Protein AF-A0A6I3UT05-F1 (afdb_monomer_lite)

InterPro domains:
  IPR044024 Atypical Rib domain [PF18938] (47-119)

Sequence (121 aa):
MNNVNNQPATEVPSSGITVKLNAKDNAGNWTSASNKKEVTVKIVSAKPTYPDKILVKNPDNIKDTEKNAIIEKLKEANKNHPTGAPTFAKGEGEHANDIVATYSDGTTYYVPLNDVTKYAR

Organism: Streptococcus pneumoniae (NCBI:txid1313)

Secondary structure (DSSP, 8-state):
----SSPPPSS--TT-EEEEE--B-TTSPBPPGGG-EEEEE---PPPPPP-SPEE-S-TTS--HHHHHHHHHHHHHHTTT-TT-PPEEEE--GGGTTEEEEE-TTS-EEEEEHHHHEE---

Radius of gyration: 21.92 Å; chains: 1; bounding box: 58×28×62 Å

Foldseek 3Di:
DPPDDPDPDPDAALQADKDWDWDADPVRDTDDPVPIDIDGDHDDFDDQDAAAAAEAADLVDGDPVNVVVRQVRSQVSQCVRVQHGWHWDQDDDVLNQWIWTADPSRDIDTHGSVNRHDYDD

Structure (mmCIF, N/CA/C/O backbone):
data_AF-A0A6I3UT05-F1
#
_entry.id   AF-A0A6I3UT05-F1
#
loop_
_atom_site.group_PDB
_atom_site.id
_atom_site.type_symbol
_atom_site.label_atom_id
_atom_site.label_alt_id
_atom_site.label_comp_id
_atom_site.label_asym_id
_atom_site.label_entity_id
_atom_site.label_seq_id
_atom_site.pdbx_PDB_ins_code
_atom_site.Cartn_x
_atom_site.Cartn_y
_atom_site.Cartn_z
_atom_site.occupancy
_atom_site.B_iso_or_equiv
_atom_site.auth_seq_id
_atom_site.auth_comp_id
_atom_site.auth_asym_id
_atom_site.auth_atom_id
_atom_site.pdbx_PDB_model_num
ATOM 1 N N . MET A 1 1 ? 22.947 1.878 -10.413 1.00 43.41 1 MET A N 1
ATOM 2 C CA . MET A 1 1 ? 23.730 0.996 -9.525 1.00 43.41 1 MET A CA 1
ATOM 3 C C . MET A 1 1 ? 25.016 0.659 -10.255 1.00 43.41 1 MET A C 1
ATOM 5 O O . MET A 1 1 ? 24.949 0.054 -11.317 1.00 43.41 1 MET A O 1
ATOM 9 N N . ASN A 1 2 ? 26.154 1.159 -9.769 1.00 41.00 2 ASN A N 1
ATOM 10 C CA . ASN A 1 2 ? 27.456 0.796 -10.322 1.00 41.00 2 ASN A CA 1
ATOM 11 C C . ASN A 1 2 ? 27.754 -0.641 -9.896 1.00 41.00 2 ASN A C 1
ATOM 13 O O . ASN A 1 2 ? 27.709 -0.945 -8.708 1.00 41.00 2 ASN A O 1
ATOM 17 N N . ASN A 1 3 ? 28.003 -1.507 -10.874 1.00 43.66 3 ASN A N 1
ATOM 18 C CA . ASN A 1 3 ? 28.339 -2.909 -10.676 1.00 43.66 3 ASN A CA 1
ATOM 19 C C . ASN A 1 3 ? 29.763 -3.005 -10.098 1.00 43.66 3 ASN A C 1
ATOM 21 O O . ASN A 1 3 ? 30.736 -3.130 -10.837 1.00 43.66 3 ASN A O 1
ATOM 25 N N . VAL A 1 4 ? 29.899 -2.826 -8.784 1.00 53.28 4 VAL A N 1
ATOM 26 C CA . VAL A 1 4 ? 31.145 -3.069 -8.053 1.00 53.28 4 VAL A CA 1
ATOM 27 C C . VAL A 1 4 ? 31.169 -4.541 -7.649 1.00 53.28 4 VAL A C 1
ATOM 29 O O . VAL A 1 4 ? 30.375 -4.968 -6.820 1.00 53.28 4 VAL A O 1
ATOM 32 N N . ASN A 1 5 ? 32.099 -5.285 -8.252 1.00 54.69 5 ASN A N 1
ATOM 33 C CA . ASN A 1 5 ? 32.333 -6.732 -8.159 1.00 54.69 5 ASN A CA 1
ATOM 34 C C . ASN A 1 5 ? 31.404 -7.567 -9.046 1.00 54.69 5 ASN A C 1
ATOM 36 O O . ASN A 1 5 ? 30.194 -7.504 -8.915 1.00 54.69 5 ASN A O 1
ATOM 40 N N . ASN A 1 6 ? 31.998 -8.403 -9.904 1.00 59.47 6 ASN A N 1
ATOM 41 C CA . ASN A 1 6 ? 31.397 -9.415 -10.792 1.00 59.47 6 ASN A CA 1
ATOM 42 C C . ASN A 1 6 ? 30.513 -10.485 -10.084 1.00 59.47 6 ASN A C 1
ATOM 44 O O . ASN A 1 6 ? 30.414 -11.622 -10.541 1.00 59.47 6 ASN A O 1
ATOM 48 N N . GLN A 1 7 ? 29.899 -10.164 -8.949 1.00 63.69 7 GLN A N 1
ATOM 49 C CA . GLN A 1 7 ? 28.859 -10.956 -8.315 1.00 63.69 7 GLN A CA 1
ATOM 50 C C . GLN A 1 7 ? 27.571 -10.863 -9.149 1.00 63.69 7 GLN A C 1
ATOM 52 O O . GLN A 1 7 ? 27.207 -9.771 -9.594 1.00 63.69 7 GLN A O 1
ATOM 57 N N . PRO A 1 8 ? 26.872 -11.985 -9.383 1.00 67.38 8 PRO A N 1
ATOM 58 C CA . PRO A 1 8 ? 25.556 -11.941 -9.999 1.00 67.38 8 PRO A CA 1
ATOM 59 C C . PRO A 1 8 ? 24.616 -11.107 -9.125 1.00 67.38 8 PRO A C 1
ATOM 61 O O . PRO A 1 8 ? 24.604 -11.252 -7.902 1.00 67.38 8 PRO A O 1
ATOM 64 N N . ALA A 1 9 ? 23.828 -10.232 -9.751 1.00 66.00 9 ALA A N 1
ATOM 65 C CA . ALA A 1 9 ? 22.779 -9.509 -9.047 1.00 66.00 9 ALA A CA 1
ATOM 66 C C . ALA A 1 9 ? 21.806 -10.522 -8.426 1.00 66.00 9 ALA A C 1
ATOM 68 O O . ALA A 1 9 ? 21.272 -11.383 -9.124 1.00 66.00 9 ALA A O 1
ATOM 69 N N . THR A 1 10 ? 21.594 -10.427 -7.117 1.00 68.88 10 THR A N 1
ATOM 70 C CA . THR A 1 10 ? 20.681 -11.310 -6.376 1.00 68.88 10 THR A CA 1
ATOM 71 C C . THR A 1 10 ? 19.236 -10.820 -6.411 1.00 68.88 10 THR A C 1
ATOM 73 O O . THR A 1 10 ? 18.331 -11.558 -6.038 1.00 68.88 10 THR A O 1
ATOM 76 N N . GLU A 1 11 ? 19.011 -9.586 -6.870 1.00 71.25 11 GLU A N 1
ATOM 77 C CA . GLU A 1 11 ? 17.711 -8.921 -6.887 1.00 71.25 11 GLU A CA 1
ATOM 78 C C . GLU A 1 11 ? 17.548 -8.073 -8.154 1.00 71.25 11 GLU A C 1
ATOM 80 O O . GLU A 1 11 ? 18.519 -7.580 -8.738 1.00 71.25 11 GLU A O 1
ATOM 85 N N . VAL A 1 12 ? 16.298 -7.879 -8.575 1.00 74.19 12 VAL A N 1
ATOM 86 C CA . VAL A 1 12 ? 15.954 -6.941 -9.648 1.00 74.19 12 VAL A CA 1
ATOM 87 C C . VAL A 1 12 ? 15.877 -5.525 -9.061 1.00 74.19 12 VAL A C 1
ATOM 89 O O . VAL A 1 12 ? 15.186 -5.339 -8.059 1.00 74.19 12 VAL A O 1
ATOM 92 N N . PRO A 1 13 ? 16.528 -4.507 -9.662 1.00 78.00 13 PRO A N 1
ATOM 93 C CA . PRO A 1 13 ? 16.450 -3.136 -9.162 1.00 78.00 13 PRO A CA 1
ATOM 94 C C . PRO A 1 13 ? 15.006 -2.627 -9.094 1.00 78.00 13 PRO A C 1
ATOM 96 O O . PRO A 1 13 ? 14.224 -2.850 -10.019 1.00 78.00 13 PRO A O 1
ATOM 99 N N . SER A 1 14 ? 14.672 -1.844 -8.065 1.00 74.69 14 SER A N 1
ATOM 100 C CA . SER A 1 14 ? 13.345 -1.217 -7.918 1.00 74.69 14 SER A CA 1
ATOM 101 C C . SER A 1 14 ? 12.982 -0.270 -9.072 1.00 74.69 14 SER A C 1
ATOM 103 O O . SER A 1 14 ? 11.807 -0.070 -9.380 1.00 74.69 14 SER A O 1
ATOM 105 N N . SER A 1 15 ? 13.984 0.273 -9.771 1.00 77.69 15 SER A N 1
ATOM 106 C CA . SER A 1 15 ? 13.814 1.046 -11.009 1.00 77.69 15 SER A CA 1
ATOM 107 C C . SER A 1 15 ? 13.401 0.200 -12.223 1.00 77.69 15 SER A C 1
ATOM 109 O O . SER A 1 15 ? 13.135 0.753 -13.287 1.00 77.69 15 SER A O 1
ATOM 111 N N . GLY A 1 16 ? 13.366 -1.126 -12.087 1.00 83.81 16 GLY A N 1
ATOM 112 C CA . GLY A 1 16 ? 13.195 -2.070 -13.183 1.00 83.81 16 GLY A CA 1
ATOM 113 C C . GLY A 1 16 ? 14.482 -2.316 -13.974 1.00 83.81 16 GLY A C 1
ATOM 114 O O . GLY A 1 16 ? 15.550 -1.772 -13.678 1.00 83.81 16 GLY A O 1
ATOM 115 N N . ILE A 1 17 ? 14.359 -3.161 -14.996 1.00 87.00 17 ILE A N 1
ATOM 116 C CA . ILE A 1 17 ? 15.416 -3.487 -15.957 1.00 87.00 17 ILE A CA 1
ATOM 117 C C . ILE A 1 17 ? 15.100 -2.772 -17.264 1.00 87.00 17 ILE A C 1
ATOM 119 O O . ILE A 1 17 ? 14.030 -2.978 -17.836 1.00 87.00 17 ILE A O 1
ATOM 123 N N . THR A 1 18 ? 16.042 -1.974 -17.762 1.00 87.44 18 THR A N 1
ATOM 124 C CA . THR A 1 18 ? 15.939 -1.347 -19.083 1.00 87.44 18 THR A CA 1
ATOM 125 C C . THR A 1 18 ? 16.802 -2.099 -20.086 1.00 87.44 18 THR A C 1
ATOM 127 O O . THR A 1 18 ? 18.023 -2.168 -19.947 1.00 87.44 18 THR A O 1
ATOM 130 N N . VAL A 1 19 ? 16.167 -2.626 -21.129 1.00 88.12 19 VAL A N 1
ATOM 131 C CA . VAL A 1 19 ? 16.835 -3.246 -22.272 1.00 88.12 19 VAL A CA 1
ATOM 132 C C . VAL A 1 19 ? 16.882 -2.241 -23.414 1.00 88.12 19 VAL A C 1
ATOM 134 O O . VAL A 1 19 ? 15.857 -1.696 -23.826 1.00 88.12 19 VAL A O 1
ATOM 137 N N . LYS A 1 20 ? 18.085 -2.010 -23.943 1.00 86.12 20 LYS A N 1
ATOM 138 C CA . LYS A 1 20 ? 18.288 -1.240 -25.173 1.00 86.12 20 LYS A CA 1
ATOM 139 C C . LYS A 1 20 ? 18.179 -2.181 -26.365 1.00 86.12 20 LYS A C 1
ATOM 141 O O . LYS A 1 20 ? 18.947 -3.134 -26.472 1.00 86.12 20 LYS A O 1
ATOM 146 N N . LEU A 1 21 ? 17.232 -1.907 -27.252 1.00 85.88 21 LEU A N 1
ATOM 147 C CA . LEU A 1 21 ? 17.011 -2.656 -28.480 1.00 85.88 21 LEU A CA 1
ATOM 148 C C . LEU A 1 21 ? 17.682 -1.907 -29.628 1.00 85.88 21 LEU A C 1
ATOM 150 O O . LEU A 1 21 ? 17.160 -0.905 -30.121 1.00 85.88 21 LEU A O 1
ATOM 154 N N . ASN A 1 22 ? 18.846 -2.400 -30.040 1.00 83.00 22 ASN A N 1
ATOM 155 C CA . ASN A 1 22 ? 19.556 -1.879 -31.200 1.00 83.00 22 ASN A CA 1
ATOM 156 C C . ASN A 1 22 ? 19.315 -2.799 -32.399 1.00 83.00 22 ASN A C 1
ATOM 158 O O . ASN A 1 22 ? 19.367 -4.021 -32.265 1.00 83.00 22 ASN A O 1
ATOM 162 N N . ALA A 1 23 ? 19.099 -2.213 -33.573 1.00 84.44 23 ALA A N 1
ATOM 163 C CA . ALA A 1 23 ? 19.061 -2.943 -34.838 1.00 84.44 23 ALA A CA 1
ATOM 164 C C . ALA A 1 23 ? 20.295 -2.595 -35.673 1.00 84.44 23 ALA A C 1
ATOM 166 O O . ALA A 1 23 ? 20.847 -1.507 -35.515 1.00 84.44 23 ALA A O 1
ATOM 167 N N . LYS A 1 24 ? 20.718 -3.505 -36.554 1.00 86.81 24 LYS A N 1
ATOM 168 C CA . LYS A 1 24 ? 21.683 -3.187 -37.610 1.00 86.81 24 LYS A CA 1
ATOM 169 C C . LYS A 1 24 ? 20.949 -2.872 -38.907 1.00 86.81 24 LYS A C 1
ATOM 171 O O . LYS A 1 24 ? 19.994 -3.567 -39.244 1.00 86.81 24 LYS A O 1
ATOM 176 N N . ASP A 1 25 ? 21.394 -1.846 -39.620 1.00 84.75 25 ASP A N 1
ATOM 177 C CA . ASP A 1 25 ? 20.985 -1.624 -41.007 1.00 84.75 25 ASP A CA 1
ATOM 178 C C . ASP A 1 25 ? 21.686 -2.616 -41.962 1.00 84.75 25 ASP A C 1
ATOM 180 O O . ASP A 1 25 ? 22.538 -3.412 -41.554 1.00 84.75 25 ASP A O 1
ATOM 184 N N . ASN A 1 26 ? 21.341 -2.572 -43.253 1.00 88.81 26 ASN A N 1
ATOM 185 C CA . ASN A 1 26 ? 21.958 -3.431 -44.273 1.00 88.81 26 ASN A CA 1
ATOM 186 C C . ASN A 1 26 ? 23.463 -3.149 -44.479 1.00 88.81 26 ASN A C 1
ATOM 188 O O . ASN A 1 26 ? 24.176 -3.985 -45.023 1.00 88.81 26 ASN A O 1
ATOM 192 N N . ALA A 1 27 ? 23.951 -1.985 -44.040 1.00 91.69 27 ALA A N 1
ATOM 193 C CA . ALA A 1 27 ? 25.366 -1.623 -44.054 1.00 91.69 27 ALA A CA 1
ATOM 194 C C . ALA A 1 27 ? 26.105 -2.075 -42.774 1.00 91.69 27 ALA A C 1
ATOM 196 O O . ALA A 1 27 ? 27.311 -1.871 -42.652 1.00 91.69 27 ALA A O 1
ATOM 197 N N . GLY A 1 28 ? 25.406 -2.717 -41.831 1.00 87.88 28 GLY A N 1
ATOM 198 C CA . GLY A 1 28 ? 25.962 -3.230 -40.582 1.00 87.88 28 GLY A CA 1
ATOM 199 C C . GLY A 1 28 ? 26.059 -2.202 -39.451 1.00 87.88 28 GLY A C 1
ATOM 200 O O . GLY A 1 28 ? 26.562 -2.547 -38.376 1.00 87.88 28 GLY A O 1
ATOM 201 N N . ASN A 1 29 ? 25.562 -0.979 -39.647 1.00 85.00 29 ASN A N 1
ATOM 202 C CA . ASN A 1 29 ? 25.575 0.065 -38.627 1.00 85.00 29 ASN A CA 1
ATOM 203 C C . ASN A 1 29 ? 24.474 -0.180 -37.601 1.00 85.00 29 ASN A C 1
ATOM 205 O O . ASN A 1 29 ? 23.321 -0.418 -37.958 1.00 85.00 29 ASN A O 1
ATOM 209 N N . TRP A 1 30 ? 24.808 -0.065 -36.317 1.00 84.69 30 TRP A N 1
ATOM 210 C CA . TRP A 1 30 ? 23.809 -0.081 -35.254 1.00 84.69 30 TRP A CA 1
ATOM 211 C C . TRP A 1 30 ? 22.992 1.218 -35.239 1.00 84.69 30 TRP A C 1
ATOM 213 O O . TRP A 1 30 ? 23.533 2.305 -35.440 1.00 84.69 30 TRP A O 1
ATOM 223 N N . THR A 1 31 ? 21.701 1.124 -34.920 1.00 75.44 31 THR A N 1
ATOM 224 C CA . THR A 1 31 ? 20.838 2.283 -34.651 1.00 75.44 31 THR A CA 1
ATOM 225 C C . THR A 1 31 ? 21.457 3.189 -33.581 1.00 75.44 31 THR A C 1
ATOM 227 O O . THR A 1 31 ? 21.806 2.719 -32.496 1.00 75.44 31 THR A O 1
ATOM 230 N N . SER A 1 32 ? 21.594 4.485 -33.878 1.00 69.00 32 SER A N 1
ATOM 231 C CA . SER A 1 32 ? 22.215 5.468 -32.981 1.00 69.00 32 SER A CA 1
ATOM 232 C C . SER A 1 32 ? 21.331 5.808 -31.773 1.00 69.00 32 SER A C 1
ATOM 234 O O . SER A 1 32 ? 20.118 5.589 -31.781 1.00 69.00 32 SER A O 1
ATOM 236 N N . ALA A 1 33 ? 21.931 6.405 -30.737 1.00 62.34 33 ALA A N 1
ATOM 237 C CA . ALA A 1 33 ? 21.235 6.796 -29.508 1.00 62.34 33 ALA A CA 1
ATOM 238 C C . ALA A 1 33 ? 20.040 7.745 -29.741 1.00 62.34 33 ALA A C 1
ATOM 240 O O . ALA A 1 33 ? 19.090 7.714 -28.960 1.00 62.34 33 ALA A O 1
ATOM 241 N N . SER A 1 34 ? 20.053 8.541 -30.819 1.00 67.94 34 SER A N 1
ATOM 242 C CA . SER A 1 34 ? 18.936 9.422 -31.199 1.00 67.94 34 SER A CA 1
ATOM 243 C C . SER A 1 34 ? 17.680 8.662 -31.631 1.00 67.94 34 SER A C 1
ATOM 245 O O . SER A 1 34 ? 16.586 9.194 -31.498 1.00 67.94 34 SER A O 1
ATOM 247 N N . ASN A 1 35 ? 17.825 7.414 -32.088 1.00 63.19 35 ASN 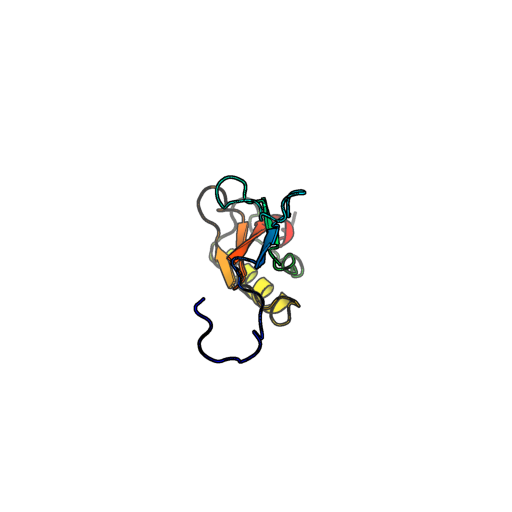A N 1
ATOM 248 C CA . ASN A 1 35 ? 16.726 6.530 -32.487 1.00 63.19 35 ASN A CA 1
ATOM 249 C C . ASN A 1 35 ? 16.620 5.297 -31.568 1.00 63.19 35 ASN A C 1
ATOM 251 O O . ASN A 1 35 ? 16.169 4.233 -32.002 1.00 63.19 35 ASN A O 1
ATOM 255 N N . LYS A 1 36 ? 17.070 5.411 -30.309 1.00 69.00 36 LYS A N 1
ATOM 256 C CA . LYS A 1 36 ? 17.063 4.295 -29.356 1.00 69.00 36 LYS A CA 1
ATOM 257 C C . LYS A 1 36 ? 15.640 3.790 -29.106 1.00 69.00 36 LYS A C 1
ATOM 259 O O . LYS A 1 36 ? 14.719 4.572 -28.872 1.00 69.00 36 LYS A O 1
ATOM 264 N N . LYS A 1 37 ? 15.477 2.469 -29.106 1.00 82.31 37 LYS A N 1
ATOM 265 C CA . LYS A 1 37 ? 14.272 1.801 -28.610 1.00 82.31 37 LYS A CA 1
ATOM 266 C C . LYS A 1 37 ? 14.631 1.166 -27.276 1.00 82.31 37 LYS A C 1
ATOM 268 O O . LYS A 1 37 ? 15.525 0.328 -27.208 1.00 82.31 37 LYS A O 1
ATOM 273 N N . GLU A 1 38 ? 13.979 1.602 -26.211 1.00 88.31 38 GLU A N 1
ATOM 274 C CA . GLU A 1 38 ? 14.191 1.073 -24.865 1.00 88.31 38 GLU A CA 1
ATOM 275 C C . GLU A 1 38 ? 12.905 0.411 -24.385 1.00 88.31 38 GLU A C 1
ATOM 277 O O . GLU A 1 38 ? 11.810 0.924 -24.612 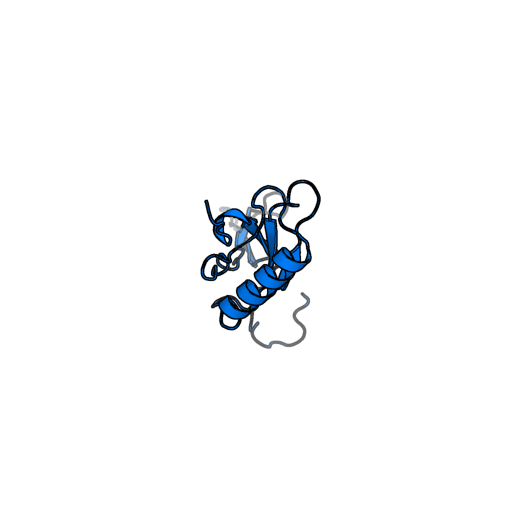1.00 88.31 38 GLU A O 1
ATOM 282 N N . VAL A 1 39 ? 13.049 -0.736 -23.729 1.00 89.75 39 VAL A N 1
ATOM 283 C CA . VAL A 1 39 ? 11.962 -1.393 -23.005 1.00 89.75 39 VAL A CA 1
ATOM 284 C C . VAL A 1 39 ? 12.365 -1.449 -21.546 1.00 89.75 39 VAL A C 1
ATOM 286 O O . VAL A 1 39 ? 13.419 -1.993 -21.221 1.00 89.75 39 VAL A O 1
ATOM 289 N N . THR A 1 40 ? 11.527 -0.898 -20.675 1.00 89.25 40 THR A N 1
ATOM 290 C CA . THR A 1 40 ? 11.700 -1.013 -19.227 1.00 89.25 40 THR A CA 1
ATOM 291 C C . THR A 1 40 ? 10.679 -1.997 -18.686 1.00 89.25 40 THR A C 1
ATOM 293 O O . THR A 1 40 ? 9.478 -1.813 -18.869 1.00 89.25 40 THR A O 1
ATOM 296 N N . VAL A 1 41 ? 11.160 -3.034 -18.007 1.00 89.31 41 VAL A N 1
ATOM 297 C CA . VAL A 1 41 ? 10.329 -4.009 -17.299 1.00 89.31 41 VAL A CA 1
ATOM 298 C C . VAL A 1 41 ? 10.479 -3.754 -15.807 1.00 89.31 41 VAL A C 1
ATOM 300 O O . VAL A 1 41 ? 11.585 -3.839 -15.271 1.00 89.31 41 VAL A O 1
ATOM 303 N N . LYS A 1 42 ? 9.369 -3.442 -15.134 1.00 86.12 42 LYS A N 1
ATOM 304 C CA . LYS A 1 42 ? 9.319 -3.311 -13.676 1.00 86.12 42 LYS A CA 1
ATOM 305 C C . LYS A 1 42 ? 8.556 -4.496 -13.094 1.00 86.12 42 LYS A C 1
ATOM 307 O O . LYS A 1 42 ? 7.437 -4.775 -13.513 1.00 86.12 42 LYS A O 1
ATOM 312 N N . ILE A 1 43 ? 9.169 -5.173 -12.129 1.00 85.12 43 ILE A N 1
ATOM 313 C CA . ILE A 1 43 ? 8.481 -6.146 -11.279 1.00 85.12 43 ILE A CA 1
ATOM 314 C C . ILE A 1 43 ? 7.907 -5.354 -10.107 1.00 85.12 43 ILE A C 1
ATOM 316 O O . ILE A 1 43 ? 8.630 -4.574 -9.489 1.00 85.12 43 ILE A O 1
ATOM 320 N N . VAL A 1 44 ? 6.609 -5.504 -9.858 1.00 87.69 44 VAL A N 1
ATOM 321 C CA . VAL A 1 44 ? 5.905 -4.810 -8.774 1.00 87.69 44 VAL A CA 1
ATOM 322 C C . VAL A 1 44 ? 5.384 -5.810 -7.758 1.00 87.69 44 VAL A C 1
ATOM 324 O O . VAL A 1 44 ? 5.035 -6.943 -8.098 1.00 87.69 44 VAL A O 1
ATOM 327 N N . SER A 1 45 ? 5.312 -5.366 -6.512 1.00 92.00 45 SER A N 1
ATOM 328 C CA . SER A 1 45 ? 4.736 -6.133 -5.418 1.00 92.00 45 SER A CA 1
ATOM 329 C C . SER A 1 45 ? 3.245 -6.401 -5.634 1.00 92.00 45 SER A C 1
ATOM 331 O O . SER A 1 45 ? 2.510 -5.548 -6.142 1.00 92.00 45 SER A O 1
ATOM 333 N N . ALA A 1 46 ? 2.788 -7.588 -5.231 1.00 92.88 46 ALA A N 1
ATOM 334 C CA . ALA A 1 46 ? 1.374 -7.945 -5.266 1.00 92.88 46 ALA A CA 1
ATOM 335 C C . ALA A 1 46 ? 0.578 -7.116 -4.244 1.00 92.88 46 ALA A C 1
ATOM 337 O O . ALA A 1 46 ? 1.135 -6.632 -3.260 1.00 92.88 46 ALA A O 1
ATOM 338 N N . LYS A 1 47 ? -0.730 -6.966 -4.480 1.00 95.06 47 LYS A N 1
ATOM 339 C CA . LYS A 1 47 ? -1.655 -6.286 -3.562 1.00 95.06 47 LYS A CA 1
ATOM 340 C C . LYS A 1 47 ? -1.567 -6.904 -2.154 1.00 95.06 47 LYS A C 1
ATOM 342 O O . LYS A 1 47 ? -1.602 -8.130 -2.062 1.00 95.06 47 LYS A O 1
ATOM 347 N N . PRO A 1 48 ? -1.560 -6.093 -1.076 1.00 97.25 48 PRO A N 1
ATOM 348 C CA . PRO A 1 48 ? -1.491 -6.604 0.288 1.00 97.25 48 PRO A CA 1
ATOM 349 C C . PRO A 1 48 ? -2.700 -7.469 0.646 1.00 97.25 48 PRO A C 1
ATOM 351 O O . PRO A 1 48 ? -3.837 -7.199 0.237 1.00 97.25 48 PRO A O 1
ATOM 354 N N . THR A 1 49 ? -2.449 -8.468 1.486 1.00 97.75 49 THR A N 1
ATOM 355 C CA . THR A 1 49 ? -3.472 -9.312 2.100 1.00 97.75 49 THR A CA 1
ATOM 356 C C . THR A 1 49 ? -4.280 -8.493 3.097 1.00 97.75 49 THR A C 1
ATOM 358 O O . THR A 1 49 ? -3.719 -7.796 3.946 1.00 97.75 49 THR A O 1
ATOM 361 N N . TYR A 1 50 ? -5.606 -8.573 3.018 1.00 97.88 50 TYR A N 1
ATOM 362 C CA . TYR A 1 50 ? -6.485 -7.918 3.984 1.00 97.88 50 TYR A CA 1
ATOM 363 C C . TYR A 1 50 ? -6.831 -8.881 5.121 1.00 97.88 50 TYR A C 1
ATOM 365 O O . TYR A 1 50 ? -7.093 -10.055 4.855 1.00 97.88 50 TYR A O 1
ATOM 373 N N . PRO A 1 51 ? -6.820 -8.413 6.381 1.00 97.00 51 PRO A N 1
ATOM 374 C CA . PRO A 1 51 ? -7.300 -9.204 7.502 1.00 97.00 51 PRO A CA 1
ATOM 375 C C . PRO A 1 51 ? -8.829 -9.327 7.457 1.00 97.00 51 PRO A C 1
ATOM 377 O O . PRO A 1 51 ? -9.509 -8.645 6.685 1.00 97.00 51 PRO A O 1
ATOM 380 N N . ASP A 1 52 ? -9.378 -10.133 8.364 1.00 97.69 52 ASP A N 1
ATOM 381 C CA . ASP A 1 52 ? -10.806 -10.081 8.667 1.00 97.69 52 ASP A CA 1
ATOM 382 C C . ASP A 1 52 ? -11.237 -8.661 9.053 1.00 97.69 52 ASP A C 1
ATOM 384 O O . ASP A 1 52 ? -10.522 -7.938 9.754 1.00 97.69 52 ASP A O 1
ATOM 388 N N . LYS A 1 53 ? -12.451 -8.283 8.636 1.00 97.25 53 LYS A N 1
ATOM 389 C CA . LYS A 1 53 ? -13.001 -6.950 8.899 1.00 97.25 53 LYS A CA 1
ATOM 390 C C . LYS A 1 53 ? -13.090 -6.653 10.396 1.00 97.25 53 LYS A C 1
ATOM 392 O O . LYS A 1 53 ? -13.694 -7.408 11.170 1.00 97.25 53 LYS A O 1
ATOM 397 N N . ILE A 1 54 ? -12.565 -5.493 10.773 1.00 96.19 54 ILE A N 1
ATOM 398 C CA . ILE A 1 54 ? -12.455 -5.012 12.151 1.00 96.19 54 ILE A CA 1
ATOM 399 C C . ILE A 1 54 ? -13.685 -4.180 12.502 1.00 96.19 54 ILE A C 1
ATOM 401 O O . ILE A 1 54 ? -14.124 -3.345 11.716 1.00 96.19 54 ILE A O 1
ATOM 405 N N . LEU A 1 55 ? -14.264 -4.422 13.679 1.00 96.00 55 LEU A N 1
ATOM 406 C CA . LEU A 1 55 ? -15.418 -3.659 14.142 1.00 96.00 55 LEU A CA 1
ATOM 407 C C . LEU A 1 55 ? -14.987 -2.239 14.536 1.00 96.00 55 LEU A C 1
ATOM 409 O O . LEU A 1 55 ? -14.167 -2.083 15.438 1.00 96.00 55 LEU A O 1
ATOM 413 N N . VAL A 1 56 ? -15.568 -1.230 13.892 1.00 95.81 56 VAL A N 1
ATOM 414 C CA . VAL A 1 56 ? -15.406 0.189 14.236 1.00 95.81 56 VAL A CA 1
ATOM 415 C C . VAL A 1 56 ? -16.706 0.757 14.789 1.00 95.81 56 VAL A C 1
ATOM 417 O O . VAL A 1 56 ? -17.794 0.250 14.503 1.00 95.81 56 VAL A O 1
ATOM 420 N N . LYS A 1 57 ? -16.595 1.805 15.606 1.00 93.69 57 LYS A N 1
ATOM 421 C CA . LYS A 1 57 ? 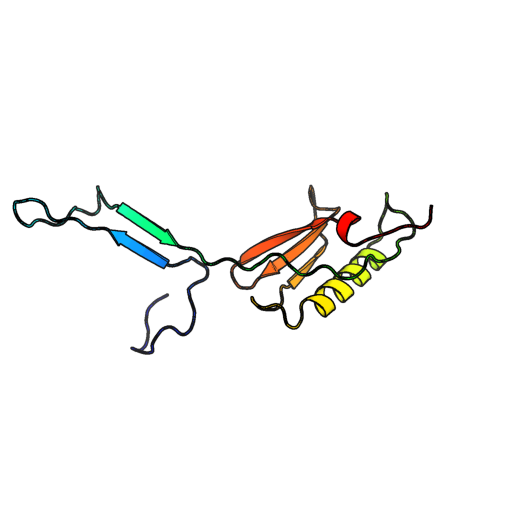-17.752 2.408 16.283 1.00 93.69 57 LYS A CA 1
ATOM 422 C C . LYS A 1 57 ? -18.570 3.311 15.372 1.00 93.69 57 LYS A C 1
ATOM 424 O O . LYS A 1 57 ? -19.792 3.301 15.456 1.00 93.69 57 LYS A O 1
ATOM 429 N N . ASN A 1 58 ? -17.899 4.113 14.551 1.00 93.25 58 ASN A N 1
ATOM 430 C CA . ASN A 1 58 ? -18.539 5.042 13.630 1.00 93.25 58 ASN A CA 1
ATOM 431 C C . ASN A 1 58 ? -17.868 4.924 12.252 1.00 93.25 58 ASN A C 1
ATOM 433 O O . ASN A 1 58 ? -16.718 5.350 12.123 1.00 93.25 58 ASN A O 1
ATOM 437 N N . PRO A 1 59 ? -18.546 4.361 11.237 1.00 90.94 59 PRO A N 1
ATOM 438 C CA . PRO A 1 59 ? -17.969 4.225 9.901 1.00 90.94 59 PRO A CA 1
ATOM 439 C C . PRO A 1 59 ? -17.686 5.575 9.227 1.00 90.94 59 PRO A C 1
ATOM 441 O O . PRO A 1 59 ? -16.764 5.657 8.424 1.00 90.94 59 PRO A O 1
ATOM 444 N N . ASP A 1 60 ? -18.404 6.638 9.600 1.00 91.38 60 ASP A N 1
ATOM 445 C CA . ASP A 1 60 ? -18.221 7.980 9.031 1.00 91.38 60 ASP A CA 1
ATOM 446 C C . ASP A 1 60 ? -17.072 8.752 9.700 1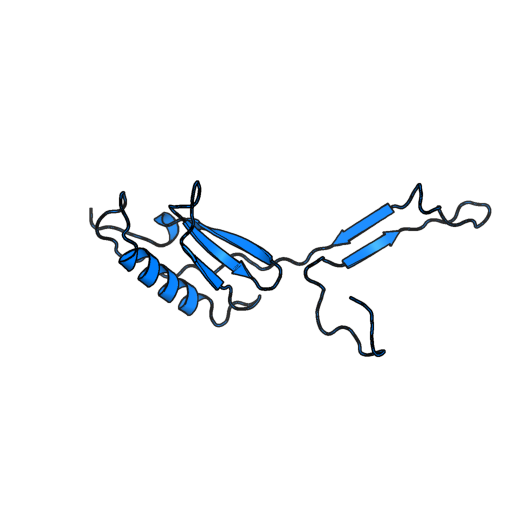.00 91.38 60 ASP A C 1
ATOM 448 O O . ASP A 1 60 ? -16.646 9.800 9.218 1.00 91.38 60 ASP A O 1
ATOM 452 N N . ASN A 1 61 ? -16.573 8.261 10.840 1.00 92.31 61 ASN A N 1
ATOM 453 C CA . ASN A 1 61 ? -15.498 8.903 11.591 1.00 92.31 61 ASN A CA 1
ATOM 454 C C . ASN A 1 61 ? -14.662 7.873 12.361 1.00 92.31 61 ASN A C 1
ATOM 456 O O . ASN A 1 61 ? -14.752 7.756 13.589 1.00 92.31 61 ASN A O 1
ATOM 460 N N . ILE A 1 62 ? -13.846 7.125 11.619 1.00 95.25 62 ILE A N 1
ATOM 461 C CA . ILE A 1 62 ? -12.908 6.151 12.179 1.00 95.25 62 ILE A CA 1
ATOM 462 C C . ILE A 1 62 ? -11.743 6.900 12.827 1.00 95.25 62 ILE A C 1
ATOM 464 O O . ILE A 1 62 ? -10.981 7.607 12.158 1.00 95.25 62 ILE A O 1
ATOM 468 N N . LYS A 1 63 ? -11.585 6.722 14.139 1.00 94.62 63 LYS A N 1
ATOM 469 C CA . LYS A 1 63 ? -10.581 7.441 14.932 1.00 94.62 63 LYS A CA 1
ATOM 470 C C . LYS A 1 63 ? -9.175 6.908 14.687 1.00 94.62 63 LYS A C 1
ATOM 472 O O . LYS A 1 63 ? -8.982 5.748 14.336 1.00 94.62 63 LYS A O 1
ATOM 477 N N . ASP A 1 64 ? -8.172 7.721 15.001 1.00 95.50 64 ASP A N 1
ATOM 478 C CA . ASP A 1 64 ? -6.758 7.337 14.907 1.00 95.50 64 ASP A CA 1
ATOM 479 C C . ASP A 1 64 ? -6.414 6.062 15.687 1.00 95.50 64 ASP A C 1
ATOM 481 O O . ASP A 1 64 ? -5.647 5.231 15.208 1.00 95.50 64 ASP A O 1
ATOM 485 N N . THR A 1 65 ? -7.014 5.859 16.860 1.00 96.25 65 THR A N 1
ATOM 486 C CA . THR A 1 65 ? -6.852 4.620 17.632 1.00 96.25 65 THR A CA 1
ATOM 487 C C . THR A 1 65 ? -7.404 3.396 16.904 1.00 96.25 65 THR A C 1
ATOM 489 O O . THR A 1 65 ? -6.783 2.337 16.943 1.00 96.25 65 THR A O 1
ATOM 492 N N . GLU A 1 66 ? -8.527 3.534 16.197 1.00 97.12 66 GLU A N 1
ATOM 493 C CA . GLU A 1 66 ? -9.085 2.464 15.364 1.00 97.12 66 GLU A CA 1
ATOM 494 C C . GLU A 1 66 ? -8.215 2.238 14.118 1.00 97.12 66 GLU A C 1
ATOM 496 O O . GLU A 1 66 ? -7.898 1.093 13.800 1.00 97.12 66 GLU A O 1
ATOM 501 N N . LYS A 1 67 ? -7.724 3.305 13.469 1.00 97.56 67 LYS A N 1
ATOM 502 C CA . LYS A 1 67 ? -6.772 3.204 12.346 1.00 97.56 67 LYS A CA 1
ATOM 503 C C . LYS A 1 67 ? -5.480 2.489 12.748 1.00 97.56 67 LYS A C 1
ATOM 505 O O . LYS A 1 67 ? -4.993 1.649 11.996 1.00 97.56 67 LYS A O 1
ATOM 510 N N . ASN A 1 68 ? -4.951 2.757 13.940 1.00 98.06 68 ASN A N 1
ATOM 511 C CA . ASN A 1 68 ? -3.762 2.073 14.452 1.00 98.06 68 ASN A CA 1
ATOM 512 C C . ASN A 1 68 ? -4.013 0.572 14.662 1.00 98.06 68 ASN A C 1
ATOM 514 O O . ASN A 1 68 ? -3.189 -0.242 14.250 1.00 98.06 68 ASN A O 1
ATOM 518 N N . ALA A 1 69 ? -5.170 0.191 15.210 1.00 97.50 69 ALA A N 1
ATOM 519 C CA . ALA A 1 69 ? -5.541 -1.218 15.350 1.00 97.50 69 ALA A CA 1
ATOM 520 C C . ALA A 1 69 ? -5.683 -1.923 13.984 1.00 97.50 69 ALA A C 1
ATOM 522 O O . ALA A 1 69 ? -5.273 -3.074 13.824 1.00 97.50 69 ALA A O 1
ATOM 523 N N . ILE A 1 70 ? -6.216 -1.222 12.976 1.00 98.19 70 ILE A N 1
ATOM 524 C CA . ILE A 1 70 ? -6.289 -1.713 11.592 1.00 98.19 70 ILE A CA 1
ATOM 525 C C . ILE A 1 70 ? -4.884 -1.926 11.014 1.00 98.19 70 ILE A C 1
ATOM 527 O O . ILE A 1 70 ? -4.610 -2.982 10.443 1.00 98.19 70 ILE A O 1
ATOM 531 N N . ILE A 1 71 ? -3.972 -0.969 11.213 1.00 98.50 71 ILE A N 1
ATOM 532 C CA . ILE A 1 71 ? -2.570 -1.070 10.784 1.00 98.50 71 ILE A CA 1
ATOM 533 C C . ILE A 1 71 ? -1.876 -2.285 11.411 1.00 98.50 71 ILE A C 1
ATOM 535 O O . ILE A 1 71 ? -1.157 -3.000 10.716 1.00 98.50 71 ILE A O 1
ATOM 539 N N . GLU A 1 72 ? -2.081 -2.554 12.700 1.00 98.38 72 GLU A N 1
ATOM 540 C CA . GLU A 1 72 ? -1.487 -3.723 13.362 1.00 98.38 72 GLU A CA 1
ATOM 541 C C . GLU A 1 72 ? -1.979 -5.044 12.761 1.00 98.38 72 GLU A C 1
ATOM 543 O O . GLU A 1 72 ? -1.178 -5.938 12.485 1.00 98.38 72 GLU A O 1
ATOM 548 N N . LYS A 1 73 ? -3.282 -5.156 12.482 1.00 98.31 73 LYS A N 1
ATOM 549 C CA . LYS A 1 73 ? -3.857 -6.344 11.834 1.00 98.31 73 LYS A CA 1
ATOM 550 C C . LYS A 1 73 ? -3.385 -6.513 10.393 1.00 98.31 73 LYS A C 1
ATOM 552 O O . LYS A 1 73 ? -3.124 -7.638 9.974 1.00 98.31 73 LYS A O 1
ATOM 557 N N . LEU A 1 74 ? -3.225 -5.415 9.655 1.00 98.44 74 LEU A N 1
ATOM 558 C CA . LEU A 1 74 ? -2.627 -5.426 8.320 1.00 98.44 74 LEU A CA 1
ATOM 559 C C . LEU A 1 74 ? -1.168 -5.892 8.366 1.00 98.44 74 LEU A C 1
ATOM 561 O O . LEU A 1 74 ? -0.783 -6.749 7.574 1.00 98.44 74 LEU A O 1
ATOM 565 N N . LYS A 1 75 ? -0.367 -5.403 9.320 1.00 98.06 75 LYS A N 1
ATOM 566 C CA . LYS A 1 75 ? 1.011 -5.878 9.522 1.00 98.06 75 LYS A CA 1
ATOM 567 C C . LYS A 1 75 ? 1.044 -7.377 9.803 1.00 98.06 75 LYS A C 1
ATOM 569 O O . LYS A 1 75 ? 1.817 -8.082 9.165 1.00 98.06 75 LYS A O 1
ATOM 574 N N . GLU A 1 76 ? 0.186 -7.867 10.698 1.00 97.56 76 GLU A N 1
ATOM 575 C CA . GLU A 1 76 ? 0.093 -9.296 11.023 1.00 97.56 76 GLU A CA 1
ATOM 576 C C . GLU A 1 76 ? -0.236 -10.143 9.789 1.00 97.56 76 GLU A C 1
ATOM 578 O O . GLU A 1 76 ? 0.483 -11.093 9.482 1.00 97.56 76 GLU A O 1
ATOM 583 N N . ALA A 1 77 ? -1.269 -9.752 9.039 1.00 97.75 77 ALA A N 1
ATOM 584 C CA . ALA A 1 77 ? -1.717 -10.462 7.843 1.00 97.75 77 ALA A CA 1
ATOM 585 C C . ALA A 1 77 ? -0.664 -10.500 6.718 1.00 97.75 77 ALA A C 1
ATOM 587 O O . ALA A 1 77 ? -0.768 -11.324 5.811 1.00 97.75 77 ALA A O 1
ATOM 588 N N . ASN A 1 78 ? 0.346 -9.623 6.766 1.00 97.50 78 ASN A N 1
ATOM 589 C CA . ASN A 1 78 ? 1.348 -9.468 5.713 1.00 97.50 78 ASN A CA 1
ATOM 590 C C . ASN A 1 78 ? 2.789 -9.776 6.154 1.00 97.50 78 ASN A C 1
ATOM 592 O O . ASN A 1 78 ? 3.709 -9.554 5.368 1.00 97.50 78 ASN A O 1
ATOM 596 N N . LYS A 1 79 ? 3.024 -10.326 7.357 1.00 95.31 79 LYS A N 1
ATOM 597 C CA . LYS A 1 79 ? 4.388 -10.679 7.817 1.00 95.31 79 LYS A CA 1
ATOM 598 C C . LYS A 1 79 ? 5.134 -11.602 6.851 1.00 95.31 79 LYS A C 1
ATOM 600 O O . LYS A 1 79 ? 6.329 -11.435 6.646 1.00 95.31 79 LYS A O 1
ATOM 605 N N . ASN A 1 80 ? 4.407 -12.540 6.245 1.00 92.44 80 ASN A N 1
ATOM 606 C CA . ASN A 1 80 ? 4.939 -13.543 5.321 1.00 92.44 80 ASN A CA 1
ATOM 607 C C . ASN A 1 80 ? 4.441 -13.318 3.885 1.00 92.44 80 ASN A C 1
ATOM 609 O O . ASN A 1 80 ? 4.266 -14.273 3.130 1.00 92.44 80 ASN A O 1
ATOM 613 N N . HIS A 1 81 ? 4.131 -12.070 3.522 1.00 92.25 81 HIS A N 1
ATOM 614 C CA . HIS A 1 81 ? 3.637 -11.754 2.186 1.00 92.25 81 HIS A CA 1
ATOM 615 C C . HIS A 1 81 ? 4.683 -12.154 1.124 1.00 92.25 81 HIS A C 1
ATOM 617 O O . HIS A 1 81 ? 5.872 -11.892 1.320 1.00 92.25 81 HIS A O 1
ATOM 623 N N . PRO A 1 82 ? 4.281 -12.771 -0.005 1.00 83.69 82 PRO A N 1
ATOM 624 C CA . PRO A 1 82 ? 5.212 -13.346 -0.984 1.00 83.69 82 PRO A CA 1
ATOM 625 C C . PRO A 1 82 ? 6.186 -12.331 -1.597 1.00 83.69 82 PRO A C 1
ATOM 627 O O . PRO A 1 82 ? 7.253 -12.712 -2.064 1.00 83.69 82 PRO A O 1
ATOM 630 N N . THR A 1 83 ? 5.837 -11.042 -1.584 1.00 84.38 83 THR A N 1
ATOM 631 C CA . THR A 1 83 ? 6.679 -9.943 -2.090 1.00 84.38 83 THR A CA 1
ATOM 632 C C . THR A 1 83 ? 7.357 -9.139 -0.974 1.00 84.38 83 THR A C 1
ATOM 634 O O . THR A 1 83 ? 7.752 -7.997 -1.184 1.00 84.38 83 THR A O 1
ATOM 637 N N . GLY A 1 84 ? 7.466 -9.719 0.224 1.00 87.25 84 GLY A N 1
ATOM 638 C CA . GLY A 1 84 ? 7.955 -9.042 1.423 1.00 87.25 84 GLY A CA 1
ATOM 639 C C . GLY A 1 84 ? 6.865 -8.249 2.146 1.00 87.25 84 GLY A C 1
ATOM 640 O O . GLY A 1 84 ? 5.831 -7.901 1.571 1.00 87.25 84 GLY A O 1
ATOM 641 N N . ALA A 1 85 ? 7.090 -7.983 3.434 1.00 94.00 85 ALA A N 1
ATOM 642 C CA . ALA A 1 85 ? 6.145 -7.252 4.270 1.00 94.00 85 ALA A CA 1
ATOM 643 C C . ALA A 1 85 ? 6.158 -5.747 3.922 1.00 94.00 85 ALA A C 1
ATOM 645 O O . ALA A 1 85 ? 7.208 -5.109 4.045 1.00 94.00 85 ALA A O 1
ATOM 646 N N . PRO A 1 86 ? 5.021 -5.150 3.522 1.00 96.88 86 PRO A N 1
ATOM 647 C CA . PRO A 1 86 ? 4.934 -3.713 3.325 1.00 96.88 86 PRO A CA 1
ATOM 648 C C . PRO A 1 86 ? 4.918 -2.976 4.666 1.00 96.88 86 PRO A C 1
ATOM 650 O O . PRO A 1 86 ? 4.515 -3.496 5.711 1.00 96.88 86 PRO A O 1
ATOM 653 N N . THR A 1 87 ? 5.305 -1.708 4.618 1.00 97.88 87 THR A N 1
ATOM 654 C CA . THR A 1 87 ? 5.014 -0.761 5.694 1.00 97.88 87 THR A CA 1
ATOM 655 C C . THR A 1 87 ? 3.594 -0.233 5.535 1.00 97.88 87 THR A C 1
ATOM 657 O O . THR A 1 87 ? 3.111 -0.087 4.416 1.00 97.88 87 THR A O 1
ATOM 660 N N . PHE A 1 88 ? 2.919 0.043 6.649 1.00 98.50 88 PHE A N 1
ATOM 661 C CA . PHE A 1 88 ? 1.558 0.576 6.655 1.00 98.50 88 PHE A CA 1
ATOM 662 C C . PHE A 1 88 ? 1.512 1.886 7.436 1.00 98.50 88 PHE A C 1
ATOM 664 O O . PHE A 1 88 ? 2.015 1.947 8.563 1.00 98.50 88 PHE A O 1
ATOM 671 N N . ALA A 1 89 ? 0.883 2.902 6.851 1.00 98.38 89 ALA A N 1
ATOM 672 C CA . ALA A 1 89 ? 0.707 4.228 7.430 1.00 98.38 89 ALA A CA 1
ATOM 673 C C . ALA A 1 89 ? -0.724 4.739 7.219 1.00 98.38 89 ALA A C 1
ATOM 675 O O . ALA A 1 89 ? -1.439 4.284 6.328 1.00 98.38 89 ALA A O 1
ATOM 676 N N . LYS A 1 90 ? -1.147 5.701 8.042 1.00 98.25 90 LYS A N 1
ATOM 677 C CA . LYS A 1 90 ? -2.411 6.416 7.823 1.00 98.25 90 LYS A CA 1
ATOM 678 C C . LYS A 1 90 ? -2.300 7.216 6.524 1.00 98.25 90 LYS A C 1
ATOM 680 O O . LYS A 1 90 ? -1.275 7.857 6.307 1.00 98.25 90 LYS A O 1
ATOM 685 N N . GLY A 1 91 ? -3.328 7.174 5.681 1.00 97.12 91 GLY A N 1
ATOM 686 C CA . GLY A 1 91 ? -3.400 8.080 4.545 1.00 97.12 91 GLY A CA 1
ATOM 687 C C . GLY A 1 91 ? -3.688 9.518 4.978 1.00 97.12 91 GLY A C 1
ATOM 688 O O . GLY A 1 91 ? -4.199 9.774 6.072 1.00 97.12 91 GLY A O 1
ATOM 689 N N . GLU A 1 92 ? -3.338 10.457 4.106 1.00 95.31 92 GLU A N 1
ATOM 690 C CA . GLU A 1 92 ? -3.482 11.900 4.305 1.00 95.31 92 GLU A CA 1
ATOM 691 C C . GLU A 1 92 ? -4.159 12.528 3.078 1.00 95.31 92 GLU A C 1
ATOM 693 O O . GLU A 1 92 ? -4.210 11.918 2.007 1.00 95.31 92 GLU A O 1
ATOM 698 N N . GLY A 1 93 ? -4.689 13.747 3.224 1.00 95.69 93 GLY A N 1
ATOM 699 C CA . GLY A 1 93 ? -5.355 14.465 2.132 1.00 95.69 93 GLY A CA 1
ATOM 700 C C . GLY A 1 93 ? -6.523 13.671 1.539 1.00 95.69 93 GLY A C 1
ATOM 701 O O . GLY A 1 93 ? -7.401 13.212 2.269 1.00 95.69 93 GLY A O 1
ATOM 702 N N . GLU A 1 94 ? -6.511 13.478 0.220 1.00 96.25 94 GLU A N 1
ATOM 703 C CA . GLU A 1 94 ? -7.535 12.710 -0.509 1.00 96.25 94 GLU A CA 1
ATOM 704 C C . GLU A 1 94 ? -7.595 11.228 -0.089 1.00 96.25 94 GLU A C 1
ATOM 706 O O . GLU A 1 94 ? -8.632 10.589 -0.241 1.00 96.25 94 GLU A O 1
ATOM 711 N N . HIS A 1 95 ? -6.528 10.707 0.529 1.00 95.94 95 HIS A N 1
ATOM 712 C CA . HIS A 1 95 ? -6.430 9.335 1.035 1.00 95.94 95 HIS A CA 1
ATOM 713 C C . HIS A 1 95 ? -6.651 9.226 2.549 1.00 95.94 95 HIS A C 1
ATOM 715 O O . HIS A 1 95 ? 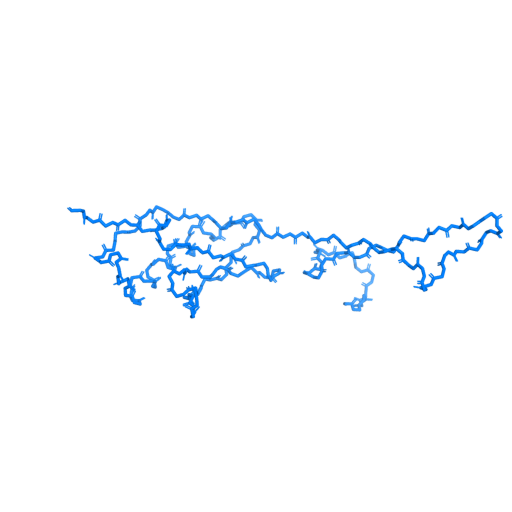-6.327 8.207 3.153 1.00 95.94 95 HIS A O 1
ATOM 721 N N . ALA A 1 96 ? -7.212 10.247 3.208 1.00 94.31 96 ALA A N 1
ATOM 722 C CA . ALA A 1 96 ? -7.455 10.215 4.657 1.00 94.31 96 ALA A CA 1
ATOM 723 C C . ALA A 1 96 ? -8.347 9.037 5.117 1.00 94.31 96 ALA A C 1
ATOM 725 O O . ALA A 1 96 ? -8.288 8.637 6.287 1.00 94.31 96 ALA A O 1
ATOM 726 N N . ASN A 1 97 ? -9.147 8.473 4.204 1.00 94.94 97 ASN A N 1
ATOM 727 C CA . ASN A 1 97 ? -10.011 7.308 4.423 1.00 94.94 97 ASN A CA 1
ATOM 728 C C . ASN A 1 97 ? -9.388 5.973 3.977 1.00 94.94 97 ASN A C 1
ATOM 730 O O . ASN A 1 97 ? -10.093 4.966 3.887 1.00 94.94 97 ASN A O 1
ATOM 734 N N . ASP A 1 98 ? -8.072 5.957 3.771 1.00 97.94 98 ASP A N 1
ATOM 735 C CA . ASP A 1 98 ? -7.296 4.777 3.409 1.00 97.94 98 ASP A CA 1
ATOM 736 C C . ASP A 1 98 ? -6.160 4.526 4.416 1.00 97.94 98 ASP A C 1
ATOM 738 O O . ASP A 1 98 ? -5.683 5.424 5.122 1.00 97.94 98 ASP A O 1
ATOM 742 N N . ILE A 1 99 ? -5.678 3.285 4.449 1.00 98.44 99 ILE A N 1
ATOM 743 C CA . ILE A 1 99 ? -4.341 2.950 4.952 1.00 98.44 99 ILE A CA 1
ATOM 744 C C . ILE A 1 99 ? -3.414 2.797 3.744 1.00 98.44 99 ILE A C 1
ATOM 746 O O . ILE A 1 99 ? -3.735 2.086 2.796 1.00 98.44 99 ILE A O 1
ATOM 750 N N . VAL A 1 100 ? -2.252 3.442 3.771 1.00 98.56 100 VAL A N 1
ATOM 751 C CA . VAL A 1 100 ? -1.256 3.360 2.698 1.00 98.56 100 VAL A CA 1
ATOM 752 C C . VAL A 1 100 ? -0.298 2.218 3.002 1.00 98.56 100 VAL A C 1
ATOM 754 O O . VAL A 1 100 ? 0.335 2.209 4.058 1.00 98.56 100 VAL A O 1
ATOM 757 N N . ALA A 1 101 ? -0.195 1.262 2.084 1.00 98.38 101 ALA A N 1
ATOM 758 C CA . ALA A 1 101 ? 0.795 0.196 2.106 1.00 98.38 101 ALA A CA 1
ATOM 759 C C . ALA A 1 101 ? 1.940 0.536 1.146 1.00 98.38 101 ALA A C 1
ATOM 761 O O . ALA A 1 101 ? 1.686 0.770 -0.036 1.00 98.38 101 ALA A O 1
ATOM 762 N N . THR A 1 102 ? 3.182 0.517 1.627 1.00 96.88 102 THR A N 1
ATOM 763 C CA . THR A 1 102 ? 4.376 0.814 0.822 1.00 96.88 102 THR A CA 1
ATOM 764 C C . THR A 1 102 ? 5.380 -0.325 0.925 1.00 96.88 102 THR A C 1
ATOM 766 O O . THR A 1 102 ? 5.852 -0.651 2.020 1.00 96.88 102 THR A O 1
ATOM 769 N N . TYR A 1 103 ? 5.716 -0.910 -0.221 1.00 94.00 103 TYR A N 1
ATOM 770 C CA . TYR A 1 103 ? 6.718 -1.964 -0.355 1.00 94.00 103 TYR A CA 1
ATOM 771 C C . TYR A 1 103 ? 8.121 -1.377 -0.565 1.00 94.00 103 TYR A C 1
ATOM 773 O O . TYR A 1 103 ? 8.280 -0.226 -0.976 1.00 94.00 103 TYR A O 1
ATOM 781 N N . SER A 1 104 ? 9.159 -2.173 -0.298 1.00 89.12 104 SER A N 1
ATOM 782 C CA . SER A 1 104 ? 10.564 -1.762 -0.469 1.00 89.12 104 SER A CA 1
ATOM 783 C C . SER A 1 104 ? 10.936 -1.448 -1.925 1.00 89.12 104 SER A C 1
ATOM 785 O O . SER A 1 104 ? 11.858 -0.672 -2.171 1.00 89.12 104 SER A O 1
ATOM 787 N N . ASP A 1 105 ? 10.193 -1.993 -2.892 1.00 87.12 105 ASP A N 1
ATOM 788 C CA . ASP A 1 105 ? 10.310 -1.694 -4.327 1.00 87.12 105 ASP A CA 1
ATOM 789 C C . ASP A 1 105 ? 9.660 -0.347 -4.736 1.00 87.12 105 ASP A C 1
ATOM 791 O O . ASP A 1 105 ? 9.684 0.040 -5.912 1.00 87.12 105 ASP A O 1
ATOM 795 N N . GLY A 1 106 ? 9.071 0.370 -3.771 1.00 89.75 106 GLY A N 1
ATOM 796 C CA . GLY A 1 106 ? 8.364 1.635 -3.957 1.00 89.75 106 GLY A CA 1
ATOM 797 C C . GLY A 1 106 ? 6.936 1.496 -4.490 1.00 89.75 106 GLY A C 1
ATOM 798 O O . GLY A 1 106 ? 6.296 2.509 -4.763 1.00 89.75 106 GLY A O 1
ATOM 799 N N . THR A 1 107 ? 6.423 0.278 -4.667 1.00 93.19 107 THR A N 1
ATOM 800 C CA . THR A 1 107 ? 5.019 0.042 -5.013 1.00 93.19 107 THR A CA 1
ATOM 801 C C . THR A 1 107 ? 4.134 0.458 -3.842 1.00 93.19 107 THR A C 1
ATOM 803 O O . THR A 1 107 ? 4.380 0.071 -2.696 1.00 93.19 107 THR A O 1
ATOM 806 N N . THR A 1 108 ? 3.090 1.231 -4.135 1.00 96.31 108 THR A N 1
ATOM 807 C CA . THR A 1 108 ? 2.108 1.684 -3.151 1.00 96.31 108 THR A CA 1
ATOM 808 C C . THR A 1 108 ? 0.727 1.114 -3.450 1.00 96.31 108 THR A C 1
ATOM 810 O O . THR A 1 108 ? 0.321 0.989 -4.605 1.00 96.31 108 THR A O 1
ATOM 813 N N . TYR A 1 109 ? -0.006 0.777 -2.391 1.00 97.94 109 TYR A N 1
ATOM 814 C CA . TYR A 1 109 ? -1.418 0.415 -2.458 1.00 97.94 109 TYR A CA 1
ATOM 815 C C . TYR A 1 109 ? -2.200 1.197 -1.410 1.00 97.94 109 TYR A C 1
ATOM 817 O O . TYR A 1 109 ? -1.787 1.289 -0.255 1.00 97.94 109 TYR A O 1
ATOM 825 N N . TYR A 1 110 ? -3.364 1.701 -1.803 1.00 98.38 110 TYR A N 1
ATOM 826 C CA . TYR A 1 110 ? -4.336 2.277 -0.883 1.00 98.38 110 TYR A CA 1
ATOM 827 C C . TYR A 1 110 ? -5.290 1.175 -0.439 1.00 98.38 110 TYR A C 1
ATOM 829 O O . TYR A 1 110 ? -5.828 0.434 -1.262 1.00 98.38 110 TYR A O 1
AT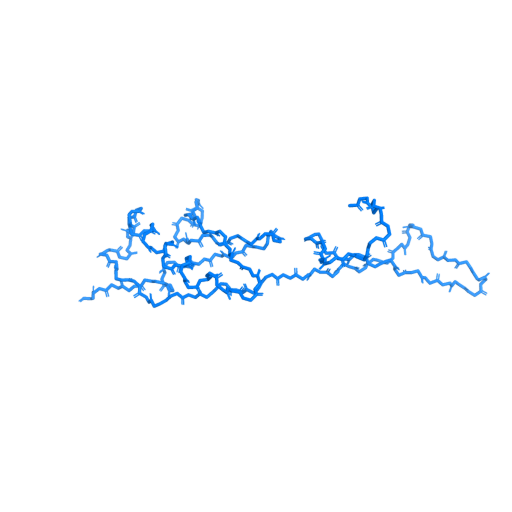OM 837 N N . VAL A 1 111 ? -5.434 1.011 0.870 1.00 98.31 111 VAL A N 1
ATOM 838 C CA . VAL A 1 111 ? -6.334 0.051 1.503 1.00 98.31 111 VAL A CA 1
ATOM 839 C C . VAL A 1 111 ? -7.554 0.820 1.994 1.00 98.31 111 VAL A C 1
ATOM 841 O O . VAL A 1 111 ? -7.448 1.479 3.034 1.00 98.31 111 VAL A O 1
ATOM 844 N N . PRO A 1 112 ? -8.696 0.748 1.286 1.00 97.44 112 PRO A N 1
ATOM 845 C CA . PRO A 1 112 ? -9.897 1.453 1.700 1.00 97.44 112 PRO A CA 1
ATOM 846 C C . PRO A 1 112 ? -10.358 0.960 3.065 1.00 97.44 112 PRO A C 1
ATOM 848 O O . PRO A 1 112 ? -10.481 -0.248 3.286 1.00 97.44 112 PRO A O 1
ATOM 851 N N . LEU A 1 113 ? -10.673 1.875 3.986 1.00 97.19 113 LEU A N 1
ATOM 852 C CA . LEU A 1 113 ? -11.130 1.478 5.322 1.00 97.19 113 LEU A CA 1
ATOM 853 C C . LEU A 1 113 ? -12.397 0.606 5.262 1.00 97.19 113 LEU A C 1
ATOM 855 O O . LEU A 1 113 ? -12.542 -0.312 6.066 1.00 97.19 113 LEU A O 1
ATOM 859 N N . ASN A 1 114 ? -13.271 0.800 4.271 1.00 95.38 114 ASN A N 1
ATOM 860 C CA . ASN A 1 114 ? -14.486 -0.006 4.076 1.00 95.38 114 ASN A CA 1
ATOM 861 C C . ASN A 1 114 ? -14.213 -1.482 3.727 1.00 95.38 114 ASN A C 1
ATOM 863 O O . ASN A 1 114 ? -15.043 -2.358 4.006 1.00 95.38 114 ASN A O 1
ATOM 867 N N . ASP A 1 115 ? -13.043 -1.780 3.162 1.00 97.38 115 ASP A N 1
ATOM 868 C CA . ASP A 1 115 ? -12.648 -3.151 2.834 1.00 97.38 115 ASP A CA 1
ATOM 869 C C . ASP A 1 115 ? -12.156 -3.910 4.067 1.00 97.38 115 ASP A C 1
ATOM 871 O O . ASP A 1 115 ? -12.278 -5.132 4.128 1.00 97.38 115 ASP A O 1
ATOM 875 N N . VAL A 1 116 ? -11.663 -3.189 5.077 1.00 97.50 116 VAL A N 1
ATOM 876 C CA . VAL A 1 116 ? -11.048 -3.760 6.287 1.00 97.50 116 VAL A CA 1
ATOM 877 C C . VAL A 1 116 ? -11.830 -3.476 7.568 1.00 97.50 116 VAL A C 1
ATOM 879 O O . VAL A 1 116 ? -11.432 -3.916 8.646 1.00 97.50 116 VAL A O 1
ATOM 882 N N . THR A 1 117 ? -12.971 -2.794 7.474 1.00 97.38 117 THR A N 1
ATOM 883 C CA . THR A 1 117 ? -13.836 -2.494 8.619 1.00 97.38 117 THR A CA 1
ATOM 884 C C . THR A 1 117 ? -15.266 -2.982 8.429 1.00 97.38 117 THR A C 1
ATOM 886 O O . THR A 1 117 ? -15.752 -3.213 7.320 1.00 97.38 117 THR A O 1
ATOM 889 N N . LYS A 1 118 ? -15.938 -3.182 9.559 1.00 96.50 118 LYS A N 1
ATOM 890 C CA . LYS A 1 118 ? -17.371 -3.445 9.689 1.00 96.50 118 LYS A CA 1
ATOM 891 C C . LYS A 1 118 ? -17.907 -2.624 10.855 1.00 96.50 118 LYS A C 1
ATOM 893 O O . LYS A 1 118 ? -17.150 -2.233 11.735 1.00 96.50 118 LYS A O 1
ATOM 898 N N . TYR A 1 119 ? -19.209 -2.410 10.898 1.00 93.75 119 TYR A N 1
ATOM 899 C CA . TYR A 1 119 ? -19.874 -1.711 11.992 1.00 93.75 119 TYR A CA 1
ATOM 900 C C . TYR A 1 119 ? -21.158 -2.454 12.354 1.00 93.75 119 TYR A C 1
ATOM 902 O O . TYR A 1 119 ? -21.730 -3.162 11.520 1.00 93.75 119 TYR A O 1
ATOM 910 N N . ALA A 1 120 ? -21.575 -2.338 13.613 1.00 84.94 120 ALA A N 1
ATOM 911 C CA . ALA A 1 120 ? -22.895 -2.801 14.015 1.00 84.94 120 ALA A CA 1
ATOM 912 C C . ALA A 1 120 ? -23.929 -1.852 13.395 1.00 84.94 120 ALA A C 1
ATOM 914 O O . ALA A 1 120 ? -23.770 -0.635 13.493 1.00 84.94 120 ALA A O 1
ATOM 915 N N . ARG A 1 121 ? -24.925 -2.414 12.709 1.00 68.94 121 ARG A N 1
ATOM 916 C CA . ARG A 1 121 ? -26.104 -1.670 12.256 1.00 68.94 121 ARG A CA 1
ATOM 917 C C . ARG A 1 121 ? -27.107 -1.529 13.387 1.00 68.94 121 ARG A C 1
ATOM 919 O O . ARG A 1 121 ? -27.191 -2.481 14.193 1.00 68.94 121 ARG A O 1
#

pLDDT: mean 88.06, std 12.91, range [41.0, 98.56]